Protein AF-A0A8K0GAP3-F1 (afdb_monomer)

Secondary structure (DSSP, 8-state):
--------EE--TTS--BTTEE-PPPSSS--HHHHHHHHHHHHHHH---SS-TTSS-EEETTEEE--STTTTS-TTSTTS-TTT-SS--SS-HHHHHHHHHHHHHHHHHTSTTT--TTTTTTT--

Radius of gyration: 22.03 Å; Cα contacts (8 Å, |Δi|>4): 74; chains: 1; bounding box: 34×55×56 Å

Foldseek 3Di:
DDDDDDDAAEDEPVDDDDPRYDYQDDPPPDDPVSVVVNVVSVVVVVVPPPDDPPAQWDDDPNDIDHHCVVVPDPQQDPPDDPVSHPDDDDPDPPVVVVVVVVVVVVCQCVDPNNDDPCNCVVVVD

Sequence (125 aa):
MHEKKPHYFVGDEAFPLQMHLLRPFGSKSLSDAERICNYRLSRARRYRRYCTSPFADSEVNGQLVLGEWPNDIPADTALRPVAELRRRIGTRNSPQRAIAYRNHPKMYVNGEIGSVPWQYNAINK

Organism: Ignelater luminosus (NCBI:txid2038154)

pLDDT: mean 73.02, std 10.37, range [43.03, 91.75]

Mean predicted aligned error: 17.06 Å

Solvent-accessible surface area (backbone atoms only — not comparable to full-atom values): 8125 Å² total; per-residue (Å²): 134,87,81,87,71,92,82,72,45,76,51,55,88,91,52,78,79,45,100,63,30,46,46,72,69,68,94,68,90,65,51,71,69,50,50,52,48,36,50,50,51,54,52,52,63,71,58,51,74,87,60,48,84,55,37,58,67,46,73,59,94,91,41,81,43,82,30,52,54,69,77,80,50,65,71,73,41,93,87,51,60,81,88,71,40,81,54,80,87,67,99,54,71,63,63,56,50,51,50,48,63,55,46,57,58,46,55,43,49,74,24,85,87,49,46,56,95,65,71,55,62,79,73,78,110

Structure (mmCIF, N/CA/C/O backbone):
data_AF-A0A8K0GAP3-F1
#
_entry.id   AF-A0A8K0GAP3-F1
#
loop_
_atom_site.group_PDB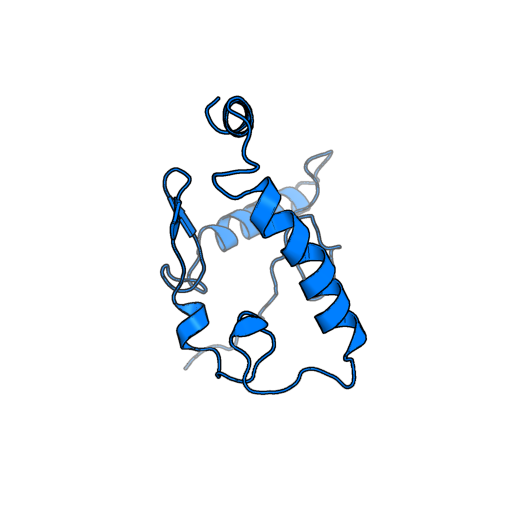
_atom_site.id
_atom_site.type_symbol
_atom_site.label_atom_id
_atom_site.label_alt_id
_atom_site.label_comp_id
_atom_site.label_asym_id
_atom_site.label_entity_id
_atom_site.label_seq_id
_atom_site.pdbx_PDB_ins_code
_atom_site.Cartn_x
_atom_site.Cartn_y
_atom_site.Cartn_z
_atom_site.occupancy
_atom_site.B_iso_or_equiv
_atom_site.auth_seq_id
_atom_site.auth_comp_id
_atom_site.auth_asym_id
_atom_site.auth_atom_id
_atom_site.pdbx_PDB_model_num
ATOM 1 N N . MET A 1 1 ? 0.875 -34.017 -13.846 1.00 43.03 1 MET A N 1
ATOM 2 C CA . MET A 1 1 ? 2.249 -33.568 -13.531 1.00 43.03 1 MET A CA 1
ATOM 3 C C . MET A 1 1 ? 2.221 -32.049 -13.427 1.00 43.03 1 MET A C 1
ATOM 5 O O . MET A 1 1 ? 1.812 -31.420 -14.391 1.00 43.03 1 MET A O 1
ATOM 9 N N . HIS A 1 2 ? 2.540 -31.459 -12.272 1.00 59.31 2 HIS A N 1
ATOM 10 C CA . HIS A 1 2 ? 2.578 -29.997 -12.135 1.00 59.31 2 HIS A CA 1
ATOM 11 C C . HIS A 1 2 ? 3.945 -29.482 -12.595 1.00 59.31 2 HIS A C 1
ATOM 13 O O . HIS A 1 2 ? 4.963 -29.764 -11.968 1.00 59.31 2 HIS A O 1
ATOM 19 N N . GLU A 1 3 ? 3.963 -28.763 -13.715 1.00 76.00 3 GLU A N 1
ATOM 20 C CA . GLU A 1 3 ? 5.150 -28.091 -14.241 1.00 76.00 3 GLU A CA 1
ATOM 21 C C . GLU A 1 3 ? 5.576 -26.963 -13.287 1.00 76.00 3 GLU A C 1
ATOM 23 O O . GLU A 1 3 ? 4.790 -26.069 -12.962 1.00 76.00 3 GLU A O 1
ATOM 28 N N . LYS A 1 4 ? 6.825 -27.006 -12.814 1.00 65.19 4 LYS A N 1
ATOM 29 C CA . LYS A 1 4 ? 7.366 -26.036 -11.857 1.00 65.19 4 LYS A CA 1
ATOM 30 C C . LYS A 1 4 ? 7.798 -24.774 -12.611 1.00 65.19 4 LYS A C 1
ATOM 32 O O . LYS A 1 4 ? 8.868 -24.742 -13.208 1.00 65.19 4 LYS A O 1
ATOM 37 N N . LYS A 1 5 ? 6.953 -23.742 -12.610 1.00 72.50 5 LYS A N 1
ATOM 38 C CA . LYS A 1 5 ? 7.252 -22.454 -13.263 1.00 72.50 5 LYS A CA 1
ATOM 39 C C . LYS A 1 5 ? 8.067 -21.540 -12.338 1.00 72.50 5 LYS A C 1
ATOM 41 O O . LYS A 1 5 ? 7.941 -21.658 -11.119 1.00 72.50 5 LYS A O 1
ATOM 46 N N . PRO A 1 6 ? 8.919 -20.648 -12.869 1.00 75.19 6 PRO A N 1
ATOM 47 C CA . PRO A 1 6 ? 9.613 -19.658 -12.053 1.00 75.19 6 PRO A CA 1
ATOM 48 C C . PRO A 1 6 ? 8.608 -18.665 -11.450 1.00 75.19 6 PRO A C 1
ATOM 50 O O . PRO A 1 6 ? 7.671 -18.230 -12.121 1.00 75.19 6 PRO A O 1
ATOM 53 N N . HIS A 1 7 ? 8.799 -18.335 -10.173 1.00 70.25 7 HIS A N 1
ATOM 54 C CA . HIS A 1 7 ? 7.939 -17.428 -9.412 1.00 70.25 7 HIS A CA 1
ATOM 55 C C . HIS A 1 7 ? 8.703 -16.136 -9.118 1.00 70.25 7 HIS A C 1
ATOM 57 O O . HIS A 1 7 ? 9.892 -16.179 -8.809 1.00 70.25 7 HIS A O 1
ATOM 63 N N . TYR A 1 8 ? 8.010 -15.002 -9.193 1.00 73.00 8 TYR A N 1
ATOM 64 C CA . TYR A 1 8 ? 8.575 -13.678 -8.938 1.00 73.00 8 TYR A CA 1
ATOM 65 C C . TYR A 1 8 ? 7.620 -12.881 -8.057 1.00 73.00 8 TYR A C 1
ATOM 67 O O . TYR A 1 8 ? 6.400 -12.978 -8.224 1.00 73.00 8 TYR A O 1
ATOM 75 N N . PHE A 1 9 ? 8.163 -12.069 -7.150 1.00 76.44 9 PHE A N 1
ATOM 76 C CA . PHE A 1 9 ? 7.358 -11.111 -6.402 1.00 76.44 9 PHE A CA 1
ATOM 77 C C . PHE A 1 9 ? 7.090 -9.882 -7.268 1.00 76.44 9 PHE A C 1
ATOM 79 O O . PHE A 1 9 ? 7.959 -9.431 -8.015 1.00 76.44 9 PHE A O 1
ATOM 86 N N . VAL A 1 10 ? 5.877 -9.341 -7.171 1.00 76.56 10 VAL A N 1
ATOM 87 C CA . VAL A 1 10 ? 5.491 -8.109 -7.863 1.00 76.56 10 VAL A CA 1
ATOM 88 C C . VAL A 1 10 ? 5.262 -7.026 -6.819 1.00 76.56 10 VAL A C 1
ATOM 90 O O . VAL A 1 10 ? 4.307 -7.108 -6.050 1.00 76.56 10 VAL A O 1
ATOM 93 N N . GLY A 1 11 ? 6.137 -6.026 -6.802 1.00 75.44 11 GLY A N 1
ATOM 94 C CA . GLY A 1 11 ? 6.047 -4.850 -5.939 1.00 75.44 11 GLY A CA 1
ATOM 95 C C . GLY A 1 11 ? 5.340 -3.684 -6.625 1.00 75.44 11 GLY A C 1
ATOM 96 O O . GLY A 1 11 ? 5.053 -3.718 -7.830 1.00 75.44 11 GLY A O 1
ATOM 97 N N . AS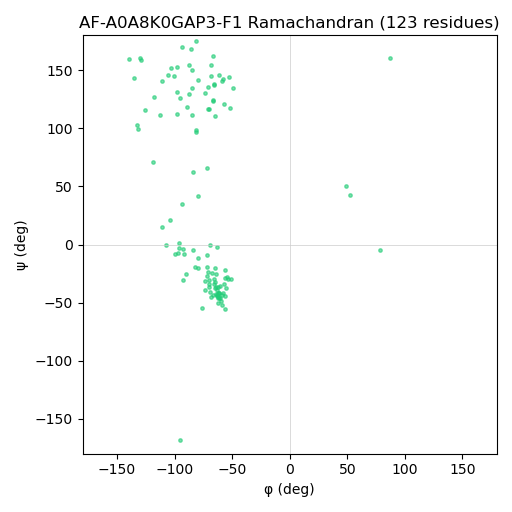P A 1 12 ? 5.034 -2.648 -5.852 1.00 76.31 12 ASP A N 1
ATOM 98 C CA . ASP A 1 12 ? 4.592 -1.346 -6.348 1.00 76.31 12 ASP A CA 1
ATOM 99 C C . ASP A 1 12 ? 5.763 -0.358 -6.470 1.00 76.31 12 ASP A C 1
ATOM 101 O O . ASP A 1 12 ? 6.934 -0.742 -6.443 1.00 76.31 12 ASP A O 1
ATOM 105 N N . GLU A 1 13 ? 5.446 0.920 -6.679 1.00 68.88 13 GLU A N 1
ATOM 106 C CA . GLU A 1 13 ? 6.466 1.945 -6.871 1.00 68.88 13 GLU A CA 1
ATOM 107 C C . GLU A 1 13 ? 7.242 2.309 -5.600 1.00 68.88 13 GLU A C 1
ATOM 109 O O . GLU A 1 13 ? 8.260 3.000 -5.711 1.00 68.88 13 GLU A O 1
ATOM 114 N N . ALA A 1 14 ? 6.819 1.825 -4.426 1.00 72.56 14 ALA A N 1
ATOM 115 C CA . ALA A 1 14 ? 7.517 2.064 -3.167 1.00 72.56 14 ALA A CA 1
ATOM 116 C C . ALA A 1 14 ? 8.834 1.276 -3.068 1.00 72.56 14 ALA A C 1
ATOM 118 O O . ALA A 1 14 ? 9.711 1.640 -2.286 1.00 72.56 14 ALA A O 1
ATOM 119 N N . PHE A 1 15 ? 9.000 0.223 -3.875 1.00 73.19 15 PHE A N 1
ATOM 120 C CA . PHE A 1 15 ? 10.197 -0.615 -3.876 1.00 73.19 15 PHE A CA 1
ATOM 121 C C . PHE A 1 15 ? 11.077 -0.348 -5.107 1.00 73.19 15 PHE A C 1
ATOM 123 O O . PHE A 1 15 ? 10.562 -0.063 -6.192 1.00 73.19 15 PHE A O 1
ATOM 130 N N . PRO A 1 16 ? 12.413 -0.440 -4.996 1.00 73.19 16 PRO A N 1
ATOM 131 C CA . PRO A 1 16 ? 13.287 -0.438 -6.165 1.00 73.19 16 PRO A CA 1
ATOM 132 C C . PRO A 1 16 ? 13.104 -1.728 -6.981 1.00 73.19 16 PRO A C 1
ATOM 134 O O . PRO A 1 16 ? 12.718 -2.767 -6.446 1.00 73.19 16 PRO A O 1
ATOM 137 N N . LEU A 1 17 ? 13.403 -1.682 -8.283 1.00 67.88 17 LEU A N 1
ATOM 138 C CA . LEU A 1 17 ? 13.435 -2.885 -9.119 1.00 67.88 17 LEU A CA 1
ATOM 139 C C . LEU A 1 17 ? 14.602 -3.780 -8.664 1.00 67.88 17 LEU A C 1
ATOM 141 O O . LEU A 1 17 ? 15.745 -3.325 -8.628 1.00 67.88 17 LEU A O 1
ATOM 145 N N . GLN A 1 18 ? 14.330 -5.040 -8.317 1.00 74.00 18 GLN A N 1
ATOM 146 C CA . GLN A 1 18 ? 15.355 -6.012 -7.908 1.00 74.00 18 GLN A CA 1
ATOM 147 C C . GLN A 1 18 ? 15.198 -7.317 -8.696 1.00 74.00 18 GLN A C 1
ATOM 149 O O . GLN A 1 18 ? 14.124 -7.604 -9.216 1.00 74.00 18 GLN A O 1
ATOM 154 N N . MET A 1 19 ? 16.243 -8.154 -8.759 1.00 73.00 19 MET A N 1
ATOM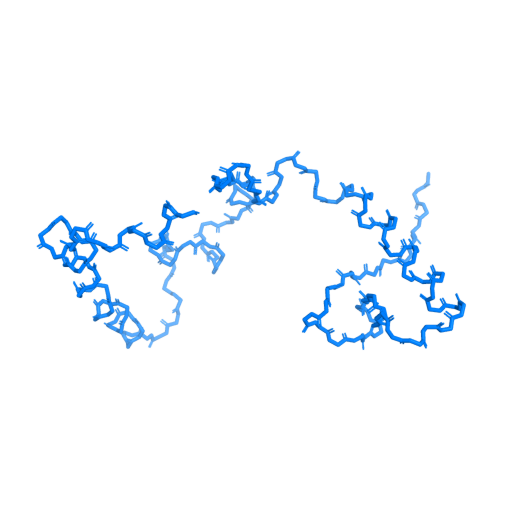 155 C CA . MET A 1 19 ? 16.204 -9.411 -9.535 1.00 73.00 19 MET A CA 1
ATOM 156 C C . MET A 1 19 ? 15.025 -10.336 -9.184 1.00 73.00 19 MET A C 1
ATOM 158 O O . MET A 1 19 ? 14.560 -11.094 -10.029 1.00 73.00 19 MET A O 1
ATOM 162 N N . HIS A 1 20 ? 14.555 -10.288 -7.939 1.00 76.88 20 HIS A N 1
ATOM 163 C CA . HIS A 1 20 ? 13.461 -11.116 -7.427 1.00 76.88 20 HIS A CA 1
ATOM 164 C C . HIS A 1 20 ? 12.158 -10.328 -7.200 1.00 76.88 20 HIS A C 1
ATOM 166 O O . HIS A 1 20 ? 11.160 -10.918 -6.783 1.00 76.88 20 HIS A O 1
ATOM 172 N N . LEU A 1 21 ? 12.161 -9.017 -7.475 1.00 78.31 21 LEU A N 1
ATOM 173 C CA . LEU A 1 21 ? 11.044 -8.105 -7.241 1.00 78.31 21 LEU A CA 1
ATOM 174 C C . LEU A 1 21 ? 10.806 -7.237 -8.479 1.00 78.31 21 LEU A C 1
ATOM 176 O O . LEU A 1 21 ? 11.520 -6.264 -8.739 1.00 78.31 21 LEU A O 1
ATOM 180 N N . LEU A 1 22 ? 9.777 -7.595 -9.241 1.00 81.00 22 LEU A N 1
ATOM 181 C CA . LEU A 1 22 ? 9.364 -6.860 -10.427 1.00 81.00 22 LEU A CA 1
ATOM 182 C C . LEU A 1 22 ? 8.444 -5.706 -10.035 1.00 81.00 22 LEU A C 1
ATOM 184 O O . LEU A 1 22 ? 7.482 -5.896 -9.292 1.00 81.00 22 LEU A O 1
ATOM 188 N N . ARG A 1 23 ? 8.684 -4.525 -10.599 1.00 83.75 23 ARG A N 1
ATOM 189 C CA . ARG A 1 23 ? 7.775 -3.378 -10.511 1.00 83.75 23 ARG A CA 1
ATOM 190 C C . ARG A 1 23 ? 7.507 -2.801 -11.897 1.00 83.75 23 ARG A C 1
ATOM 192 O O . ARG A 1 23 ? 8.320 -3.016 -12.798 1.00 83.75 23 ARG A O 1
ATOM 199 N N . PRO A 1 24 ? 6.408 -2.054 -12.082 1.00 84.62 24 PRO A N 1
ATOM 200 C CA . PRO A 1 24 ? 6.217 -1.277 -13.294 1.00 84.62 24 PRO A CA 1
ATOM 201 C C . PRO A 1 24 ? 7.356 -0.267 -13.486 1.00 84.62 24 PRO A C 1
ATOM 203 O O . PRO A 1 24 ? 7.821 0.357 -12.524 1.00 84.62 24 PRO A O 1
ATOM 206 N N . PHE A 1 25 ? 7.776 -0.100 -14.736 1.00 85.44 25 PHE A N 1
ATOM 207 C CA . PHE A 1 25 ? 8.616 1.010 -15.169 1.00 85.44 25 PHE A CA 1
ATOM 208 C C . PHE A 1 25 ? 7.823 2.318 -15.102 1.00 85.44 25 PHE A C 1
ATOM 210 O O . PHE A 1 25 ? 6.619 2.327 -15.380 1.00 85.44 25 PHE A O 1
ATOM 217 N N . GLY A 1 26 ? 8.501 3.412 -14.749 1.00 80.94 26 GLY A N 1
ATOM 218 C CA . GLY A 1 26 ? 7.884 4.731 -14.618 1.00 80.94 26 GLY A CA 1
ATOM 219 C C . GLY A 1 26 ? 7.291 5.229 -15.938 1.00 80.94 26 GLY A C 1
ATOM 220 O O . GLY A 1 26 ? 7.819 4.979 -17.011 1.00 80.94 26 GLY A O 1
ATOM 221 N N . SER A 1 27 ? 6.185 5.961 -15.873 1.00 74.00 27 SER A N 1
ATOM 222 C CA . SER A 1 27 ? 5.346 6.317 -17.029 1.00 74.00 27 SER A CA 1
ATOM 223 C C . SER A 1 27 ? 5.952 7.308 -18.040 1.00 74.00 27 SER A C 1
ATOM 225 O O . SER A 1 27 ? 5.304 7.623 -19.039 1.00 74.00 27 SER A O 1
ATOM 227 N N . LYS A 1 28 ? 7.178 7.800 -17.826 1.00 80.75 28 LYS A N 1
ATOM 228 C CA . LYS A 1 28 ? 7.845 8.771 -18.708 1.00 80.75 28 LYS A CA 1
ATOM 229 C C . LYS A 1 28 ? 8.801 8.051 -19.661 1.00 80.75 28 LYS A C 1
ATOM 231 O O . LYS A 1 28 ? 9.606 7.248 -19.213 1.00 80.75 28 LYS A O 1
ATOM 236 N N . SER A 1 29 ? 8.709 8.371 -20.957 1.00 84.62 29 SER A N 1
ATOM 237 C CA . SER A 1 29 ? 9.632 7.911 -22.015 1.00 84.62 29 SER A CA 1
ATOM 238 C C . SER A 1 29 ? 9.907 6.398 -22.026 1.00 84.62 29 SER A C 1
ATOM 240 O O . SER A 1 29 ? 11.057 5.978 -22.062 1.00 84.62 29 SER A O 1
ATOM 242 N N . LEU A 1 30 ? 8.846 5.586 -21.995 1.00 85.75 30 LEU A N 1
ATOM 243 C CA . LEU A 1 30 ? 8.957 4.127 -22.035 1.00 85.75 30 LEU A CA 1
ATOM 244 C C . LEU A 1 30 ? 9.325 3.624 -23.436 1.00 85.75 30 LEU A C 1
ATOM 246 O O . LEU A 1 30 ? 8.637 3.935 -24.413 1.00 85.75 30 LEU A O 1
ATOM 250 N N . SER A 1 31 ? 10.335 2.766 -23.510 1.00 91.44 31 SER A N 1
ATOM 251 C CA . SER A 1 31 ? 10.600 1.916 -24.670 1.00 91.44 31 SER A CA 1
ATOM 252 C C . SER A 1 31 ? 9.488 0.876 -24.871 1.00 91.44 31 SER A C 1
ATOM 254 O O . SER A 1 31 ? 8.722 0.553 -23.955 1.00 91.44 31 SER A O 1
ATOM 256 N N . ASP A 1 32 ? 9.411 0.292 -26.068 1.00 91.75 32 ASP A N 1
ATOM 257 C CA . ASP A 1 32 ? 8.402 -0.730 -26.375 1.00 91.75 32 ASP A CA 1
ATOM 258 C C . ASP A 1 32 ? 8.522 -1.967 -25.473 1.00 91.75 32 ASP A C 1
ATOM 260 O O . ASP A 1 32 ? 7.512 -2.522 -25.034 1.00 91.75 32 ASP A O 1
ATOM 264 N N . ALA A 1 33 ? 9.745 -2.362 -25.113 1.00 88.81 33 ALA A N 1
ATOM 265 C CA . ALA A 1 33 ? 9.985 -3.473 -24.196 1.00 88.81 33 ALA A CA 1
ATOM 266 C C . ALA A 1 33 ? 9.427 -3.190 -22.790 1.00 88.81 33 ALA A C 1
ATOM 268 O O . ALA A 1 33 ? 8.782 -4.054 -22.186 1.00 88.81 33 ALA A O 1
ATOM 269 N N . GLU A 1 34 ? 9.610 -1.971 -22.281 1.00 88.19 34 GLU A N 1
ATOM 270 C CA . GLU A 1 34 ? 9.092 -1.567 -20.971 1.00 88.19 34 GLU A CA 1
ATOM 271 C C . GLU A 1 34 ? 7.564 -1.444 -20.985 1.00 88.19 34 GLU A C 1
ATOM 273 O O . GLU A 1 34 ? 6.902 -1.868 -20.035 1.00 88.19 34 GLU A O 1
ATOM 278 N N . ARG A 1 35 ? 6.977 -0.962 -22.090 1.00 88.75 35 ARG A N 1
ATOM 279 C CA . ARG A 1 35 ? 5.517 -0.955 -22.295 1.00 88.75 35 ARG A CA 1
ATOM 280 C C . ARG A 1 35 ? 4.939 -2.367 -22.270 1.00 88.75 35 ARG A C 1
ATOM 282 O O . ARG A 1 35 ? 3.942 -2.608 -21.584 1.00 88.75 35 ARG A O 1
ATOM 289 N N . ILE A 1 36 ? 5.574 -3.310 -22.967 1.00 89.69 36 ILE A N 1
ATOM 290 C CA . ILE A 1 36 ? 5.173 -4.725 -22.975 1.00 89.69 36 ILE A CA 1
ATOM 291 C C . ILE A 1 36 ? 5.297 -5.326 -21.569 1.00 89.69 36 ILE A C 1
ATOM 293 O O . ILE A 1 36 ? 4.394 -6.046 -21.128 1.00 89.69 36 ILE A O 1
ATOM 297 N N . CYS A 1 37 ? 6.372 -5.014 -20.841 1.00 85.69 37 CYS A N 1
ATOM 298 C CA . CYS A 1 37 ? 6.556 -5.468 -19.463 1.00 85.69 37 CYS A CA 1
ATOM 299 C C . CYS A 1 37 ? 5.457 -4.926 -18.534 1.00 85.69 37 CYS A C 1
ATOM 301 O O . CYS A 1 37 ? 4.771 -5.707 -17.868 1.00 85.69 37 CYS A O 1
ATOM 303 N N . ASN A 1 38 ? 5.206 -3.614 -18.564 1.00 88.75 38 ASN A N 1
ATOM 304 C CA . ASN A 1 38 ? 4.146 -2.968 -17.790 1.00 88.75 38 ASN A CA 1
ATOM 305 C C . ASN A 1 38 ? 2.766 -3.554 -18.111 1.00 88.75 38 ASN A C 1
ATOM 307 O O . ASN A 1 38 ? 1.985 -3.831 -17.200 1.00 88.75 38 ASN A O 1
ATOM 311 N N . TYR A 1 39 ? 2.473 -3.816 -19.387 1.00 88.50 39 TYR A N 1
ATOM 312 C CA . TYR A 1 39 ? 1.226 -4.456 -19.803 1.00 88.50 39 TYR A CA 1
ATOM 313 C C . TYR A 1 39 ? 1.069 -5.866 -19.209 1.00 88.50 39 TYR A C 1
ATOM 315 O O . TYR A 1 39 ? 0.009 -6.198 -18.665 1.00 88.50 39 TYR A O 1
ATOM 323 N N . ARG A 1 40 ? 2.127 -6.688 -19.258 1.00 85.62 40 ARG A N 1
ATOM 324 C CA . ARG A 1 40 ? 2.142 -8.040 -18.669 1.00 85.62 40 ARG A CA 1
ATOM 325 C C . ARG A 1 40 ? 1.940 -7.997 -17.155 1.00 85.62 40 ARG A C 1
ATOM 327 O O . ARG A 1 40 ? 1.088 -8.723 -16.645 1.00 85.62 40 ARG A O 1
ATOM 334 N N . LEU A 1 41 ? 2.647 -7.106 -16.459 1.00 83.31 41 LEU A N 1
ATOM 335 C CA . LEU A 1 41 ? 2.488 -6.867 -15.019 1.00 83.31 41 LEU A CA 1
ATOM 336 C C . LEU A 1 41 ? 1.058 -6.436 -14.668 1.00 83.31 41 LEU A C 1
ATOM 338 O O . LEU A 1 41 ? 0.460 -6.960 -13.730 1.00 83.31 41 LEU A O 1
ATOM 342 N N . SER A 1 42 ? 0.469 -5.540 -15.459 1.00 83.62 42 SER A N 1
ATOM 343 C CA . SER A 1 42 ? -0.908 -5.075 -15.265 1.00 83.62 42 SER A CA 1
ATOM 344 C C . SER A 1 42 ? -1.938 -6.201 -15.453 1.00 83.62 42 SER A C 1
ATOM 346 O O . SER A 1 42 ? -2.926 -6.292 -14.720 1.00 83.62 42 SER A O 1
ATOM 348 N N . ARG A 1 43 ? -1.710 -7.119 -16.405 1.00 80.75 43 ARG A N 1
ATOM 349 C CA . ARG A 1 43 ? -2.537 -8.332 -16.554 1.00 80.75 43 ARG A CA 1
ATOM 350 C C . ARG A 1 43 ? -2.340 -9.318 -15.406 1.00 80.75 43 ARG A C 1
ATOM 352 O O . ARG A 1 43 ? -3.329 -9.868 -14.932 1.00 80.75 43 ARG A O 1
ATOM 359 N N . ALA A 1 44 ? -1.106 -9.511 -14.944 1.00 74.50 44 ALA A N 1
ATOM 360 C CA . ALA A 1 44 ? -0.808 -10.380 -13.808 1.00 74.50 44 ALA A CA 1
ATOM 361 C C . ALA A 1 44 ? -1.490 -9.885 -12.521 1.00 74.50 44 ALA A C 1
ATOM 363 O O . ALA A 1 44 ? -2.095 -10.684 -11.815 1.00 74.50 44 ALA A O 1
ATOM 364 N N . ARG A 1 45 ? -1.491 -8.568 -12.265 1.00 71.81 45 ARG A N 1
ATOM 365 C CA . ARG A 1 45 ? -2.204 -7.957 -11.124 1.00 71.81 45 ARG A CA 1
ATOM 366 C C . ARG A 1 45 ? -3.722 -8.149 -11.188 1.00 71.81 45 ARG A C 1
ATOM 368 O O . ARG A 1 45 ? -4.343 -8.411 -10.164 1.00 71.81 45 ARG A O 1
ATOM 375 N N . ARG A 1 46 ? -4.320 -8.056 -12.383 1.00 69.12 46 ARG A N 1
ATOM 376 C CA . ARG A 1 46 ? -5.755 -8.340 -12.589 1.00 69.12 46 ARG A CA 1
ATOM 377 C C . ARG A 1 46 ? -6.095 -9.807 -12.351 1.00 69.12 46 ARG A C 1
ATOM 379 O O . ARG A 1 46 ? -7.193 -10.124 -11.911 1.00 69.12 46 ARG A O 1
ATOM 386 N N . TYR A 1 47 ? -5.144 -10.699 -12.600 1.00 63.72 47 TYR A N 1
ATOM 387 C CA . TYR A 1 47 ? -5.271 -12.112 -12.290 1.00 63.72 47 TYR A CA 1
ATOM 388 C C . TYR A 1 47 ? -4.890 -12.390 -10.833 1.00 63.72 47 TYR A C 1
ATOM 390 O O . TYR A 1 47 ? -3.932 -13.103 -10.530 1.00 63.72 47 TYR A O 1
ATOM 398 N N . ARG A 1 48 ? -5.655 -11.805 -9.908 1.00 55.50 48 ARG A N 1
ATOM 399 C CA . ARG A 1 48 ? -5.513 -11.983 -8.459 1.00 55.50 48 ARG A CA 1
ATOM 400 C C . ARG A 1 48 ? -5.983 -13.387 -8.045 1.00 55.50 48 ARG A C 1
ATOM 402 O O . ARG A 1 48 ? -6.987 -13.535 -7.363 1.00 55.50 48 ARG A O 1
ATOM 409 N N . ARG A 1 49 ? -5.281 -14.436 -8.485 1.00 56.41 49 ARG A N 1
ATOM 410 C CA . ARG A 1 49 ? -5.532 -15.822 -8.046 1.00 56.41 49 ARG A CA 1
ATOM 411 C C . ARG A 1 49 ? -4.916 -16.147 -6.683 1.00 56.41 49 ARG A C 1
ATOM 413 O O . ARG A 1 49 ? -5.353 -17.099 -6.059 1.00 56.41 49 ARG A O 1
ATOM 420 N N . TYR A 1 50 ? -3.921 -15.377 -6.235 1.00 53.66 50 TYR A N 1
ATOM 421 C CA . TYR A 1 50 ? -3.180 -15.658 -4.996 1.00 53.66 50 TYR A CA 1
ATOM 422 C C . TYR A 1 50 ? -3.784 -15.013 -3.742 1.00 53.66 5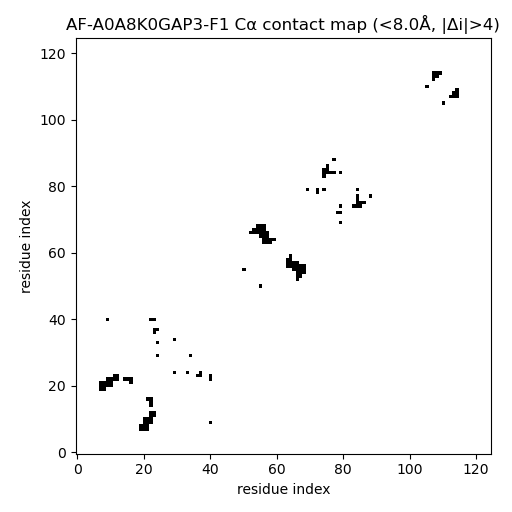0 TYR A C 1
ATOM 424 O O . TYR A 1 50 ? -3.607 -15.536 -2.653 1.00 53.66 50 TYR A O 1
ATOM 432 N N . CYS A 1 51 ? -4.526 -13.914 -3.895 1.00 55.66 51 CYS A N 1
ATOM 433 C CA . CYS A 1 51 ? -5.320 -13.315 -2.823 1.00 55.66 51 CYS A CA 1
ATOM 434 C C . CYS A 1 51 ? -6.780 -13.340 -3.269 1.00 55.66 51 CYS A C 1
ATOM 436 O O . CYS A 1 51 ? -7.342 -12.312 -3.659 1.00 55.66 51 CYS A O 1
ATOM 438 N N . THR A 1 52 ? -7.382 -14.524 -3.310 1.00 59.44 52 THR A N 1
ATOM 439 C CA . THR A 1 52 ? -8.834 -14.618 -3.443 1.00 59.44 52 THR A CA 1
ATOM 440 C C . THR A 1 52 ? -9.438 -13.840 -2.275 1.00 59.44 52 THR A C 1
ATOM 442 O O . THR A 1 52 ? -9.098 -14.088 -1.121 1.00 59.44 52 THR A O 1
ATOM 445 N N . SER A 1 53 ? -10.249 -12.820 -2.571 1.00 59.38 53 SER A N 1
ATOM 446 C CA . SER A 1 53 ? -11.138 -12.218 -1.567 1.00 59.38 53 SER A CA 1
ATOM 447 C C . SER A 1 53 ? -11.915 -13.389 -0.957 1.00 59.38 53 SER A C 1
ATOM 449 O O . SER A 1 53 ? -12.502 -14.138 -1.742 1.00 59.38 53 SER A O 1
ATOM 451 N N . PRO A 1 54 ? -11.777 -13.678 0.349 1.00 70.38 54 PRO A N 1
ATOM 452 C CA . PRO A 1 54 ? -11.653 -12.737 1.472 1.00 70.38 54 PRO A CA 1
ATOM 453 C C . PRO A 1 54 ? -10.285 -12.672 2.191 1.00 70.38 54 PRO A C 1
ATOM 455 O O . PRO A 1 54 ? -10.221 -12.123 3.279 1.00 70.38 54 PRO A O 1
ATOM 458 N N . PHE A 1 55 ? -9.181 -13.199 1.651 1.00 71.81 55 PHE A N 1
ATOM 459 C CA . PHE A 1 55 ? -7.942 -13.335 2.442 1.00 71.81 55 PHE A CA 1
ATOM 460 C C . PHE A 1 55 ? -7.371 -12.008 2.984 1.00 71.81 55 PHE A C 1
ATOM 462 O O . PHE A 1 55 ? -7.058 -11.908 4.162 1.00 71.81 55 PHE A O 1
ATOM 469 N N . ALA A 1 56 ? -7.238 -10.978 2.146 1.00 75.06 56 ALA A N 1
ATOM 470 C CA . ALA A 1 56 ? -6.675 -9.685 2.551 1.00 75.06 56 ALA A CA 1
ATOM 471 C C . ALA A 1 56 ? -7.770 -8.662 2.873 1.00 75.06 56 ALA A C 1
ATOM 473 O O . ALA A 1 56 ? -8.839 -8.710 2.259 1.00 75.06 56 ALA A O 1
ATOM 474 N N . ASP A 1 57 ? -7.453 -7.708 3.754 1.00 79.94 57 ASP A N 1
ATOM 475 C CA . ASP A 1 57 ? -8.312 -6.557 4.038 1.00 79.94 57 ASP A CA 1
ATOM 476 C C . ASP A 1 57 ? -8.685 -5.826 2.740 1.00 79.94 57 ASP A C 1
ATOM 478 O O . ASP A 1 57 ? -7.905 -5.740 1.781 1.00 79.94 57 ASP A O 1
ATOM 482 N N . SER A 1 58 ? -9.906 -5.314 2.700 1.00 79.31 58 SER A N 1
ATOM 483 C CA . SER A 1 58 ? -10.450 -4.576 1.566 1.00 79.31 58 SER A CA 1
ATOM 484 C C . SER A 1 58 ? -11.269 -3.394 2.056 1.00 79.31 58 SER A C 1
ATOM 486 O O . SER A 1 58 ? -11.693 -3.360 3.202 1.00 79.31 58 SER A O 1
ATOM 488 N N . GLU A 1 59 ? -11.478 -2.402 1.202 1.00 81.88 59 GLU A N 1
ATOM 489 C CA . GLU A 1 59 ? -12.286 -1.232 1.530 1.00 81.88 59 GLU A CA 1
ATOM 490 C C . GLU A 1 59 ? -13.480 -1.180 0.581 1.00 81.88 59 GLU A C 1
ATOM 492 O O . GLU A 1 59 ? -13.314 -1.247 -0.640 1.00 81.88 59 GLU A O 1
ATOM 497 N N . VAL A 1 60 ? -14.685 -1.086 1.142 1.00 84.12 60 VAL A N 1
ATOM 498 C CA . VAL A 1 60 ? -15.933 -0.972 0.382 1.00 84.12 60 VAL A CA 1
ATOM 499 C C . VAL A 1 60 ? -16.668 0.261 0.888 1.00 84.12 60 VAL A C 1
ATOM 501 O O . VAL A 1 60 ? -17.059 0.318 2.049 1.00 84.12 60 VAL A O 1
ATOM 504 N N . ASN A 1 61 ? -16.848 1.259 0.018 1.00 85.12 61 ASN A N 1
ATOM 505 C CA . ASN A 1 61 ? -17.531 2.520 0.338 1.00 85.12 61 ASN A CA 1
ATOM 506 C C . ASN A 1 61 ? -16.971 3.229 1.590 1.00 85.12 61 ASN A C 1
ATOM 508 O O . ASN A 1 61 ? -17.734 3.695 2.433 1.00 85.12 61 ASN A O 1
ATOM 512 N N . GLY A 1 62 ? -15.643 3.278 1.742 1.00 79.81 62 GLY A N 1
ATOM 513 C CA . GLY A 1 62 ? -14.999 3.919 2.895 1.00 79.81 62 GLY A CA 1
ATOM 514 C C . GLY A 1 62 ? -14.996 3.082 4.178 1.00 79.81 62 GLY A C 1
ATOM 515 O O . GLY A 1 62 ? -14.397 3.489 5.172 1.00 79.81 62 GLY A O 1
ATOM 516 N N . GLN A 1 63 ? -15.646 1.913 4.186 1.00 79.75 63 GLN A N 1
ATOM 517 C CA . GLN A 1 63 ? -15.594 0.979 5.307 1.00 79.75 63 GLN A CA 1
ATOM 518 C C . GLN A 1 63 ? -14.528 -0.088 5.073 1.00 79.75 63 GLN A C 1
ATOM 520 O O . GLN A 1 63 ? -14.532 -0.791 4.059 1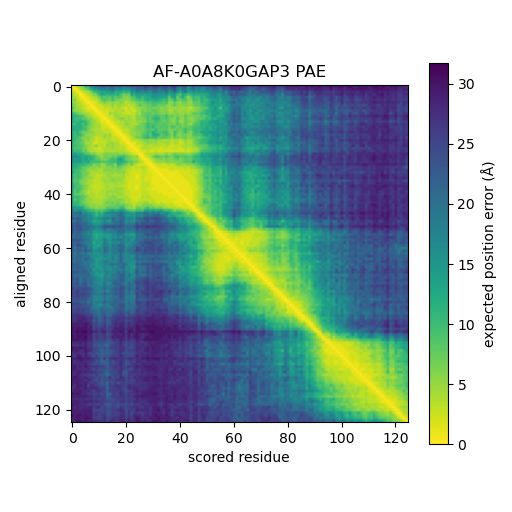.00 79.75 63 GLN A O 1
ATOM 525 N N . LEU A 1 64 ? -13.631 -0.224 6.051 1.00 80.06 64 LEU A N 1
ATOM 526 C CA . LEU A 1 64 ? -12.638 -1.289 6.086 1.00 80.06 64 LEU A CA 1
ATOM 527 C C . LEU A 1 64 ? -13.331 -2.626 6.383 1.00 80.06 64 LEU A C 1
ATOM 529 O O . LEU A 1 64 ? -13.885 -2.831 7.462 1.00 80.06 64 LEU A O 1
ATOM 533 N N . VAL A 1 65 ? -13.263 -3.540 5.425 1.00 84.56 65 VAL A N 1
ATOM 534 C CA . VAL A 1 65 ? -13.668 -4.938 5.540 1.00 84.56 65 VAL A CA 1
ATOM 535 C C . VAL A 1 65 ? -12.414 -5.761 5.821 1.00 84.56 65 VAL A C 1
ATOM 537 O O . VAL A 1 65 ? -11.534 -5.879 4.966 1.00 84.56 65 VAL A O 1
ATOM 540 N N . LEU A 1 66 ? -12.326 -6.321 7.027 1.00 77.25 66 LEU A N 1
ATOM 541 C CA . LEU A 1 66 ? -11.208 -7.177 7.423 1.00 77.25 66 LEU A CA 1
ATOM 542 C C . LEU A 1 66 ? -11.193 -8.468 6.600 1.00 77.25 66 LEU A C 1
ATOM 544 O O . LEU A 1 66 ? -12.239 -9.073 6.356 1.00 77.25 66 LEU A O 1
ATOM 548 N N . GLY A 1 67 ? -10.001 -8.877 6.179 1.00 81.75 67 GLY A N 1
ATOM 549 C CA . GLY A 1 67 ? -9.782 -10.152 5.516 1.00 81.75 67 GLY A CA 1
ATOM 550 C C . GLY A 1 67 ? -9.664 -11.318 6.499 1.00 81.75 67 GLY A C 1
ATOM 551 O O . GLY A 1 67 ? -9.634 -11.136 7.713 1.00 81.75 67 GLY A O 1
ATOM 552 N N . GLU A 1 68 ? -9.562 -12.533 5.967 1.00 82.00 68 GLU A N 1
ATOM 553 C CA . GLU A 1 68 ? -9.389 -13.775 6.733 1.00 82.00 68 GLU A CA 1
ATOM 554 C C . GLU A 1 68 ? -7.951 -14.024 7.200 1.00 82.00 68 GLU A C 1
ATOM 556 O O . GLU A 1 68 ? -7.734 -14.874 8.061 1.00 82.00 68 GLU A O 1
ATOM 561 N N . TRP A 1 69 ? -6.968 -13.270 6.700 1.00 76.19 69 TRP A N 1
ATOM 562 C CA . TRP A 1 69 ? -5.565 -13.418 7.089 1.00 76.19 69 TRP A CA 1
ATOM 563 C C . TRP A 1 69 ? -5.301 -13.414 8.615 1.00 76.19 69 TRP A C 1
ATOM 565 O O . TRP A 1 69 ? -4.375 -14.115 9.025 1.00 76.19 69 TRP A O 1
ATOM 575 N N . PRO A 1 70 ? -6.082 -12.740 9.497 1.00 73.12 70 PRO A N 1
ATOM 576 C CA . PRO A 1 70 ? -5.884 -12.825 10.945 1.00 73.12 70 PRO A CA 1
ATOM 577 C C . PRO A 1 70 ? -6.209 -14.204 11.535 1.00 73.12 70 PRO A C 1
ATOM 579 O O . PRO A 1 70 ? -5.673 -14.553 12.592 1.00 73.12 70 PRO A O 1
ATOM 582 N N . ASN A 1 71 ? -7.060 -14.994 10.873 1.00 75.00 71 ASN A N 1
ATOM 583 C CA . ASN A 1 71 ? -7.456 -16.325 11.341 1.00 75.00 71 ASN A CA 1
ATOM 584 C C . ASN A 1 71 ? -6.301 -17.328 11.237 1.00 75.00 71 ASN A C 1
ATOM 586 O O . ASN A 1 71 ? -6.141 -18.171 12.118 1.00 75.00 71 ASN A O 1
ATOM 590 N N . ASP A 1 72 ? -5.452 -17.177 10.220 1.00 71.44 72 ASP A N 1
ATOM 591 C CA . ASP A 1 72 ? -4.308 -18.064 9.979 1.00 71.44 72 ASP A CA 1
ATOM 592 C C . ASP A 1 72 ? -3.068 -17.682 10.799 1.00 71.44 72 ASP A C 1
ATOM 594 O O . ASP A 1 72 ? -2.048 -18.375 10.774 1.00 71.44 72 ASP A O 1
ATOM 598 N N . ILE A 1 73 ? -3.132 -16.575 11.543 1.00 68.69 73 ILE A N 1
ATOM 599 C CA . ILE A 1 73 ? -2.011 -16.071 12.325 1.00 68.69 73 ILE A CA 1
ATOM 600 C C . ILE A 1 73 ? -2.025 -16.678 13.734 1.00 68.69 73 ILE A C 1
ATOM 602 O O . ILE A 1 73 ? -2.940 -16.387 14.520 1.00 68.69 73 ILE A O 1
ATOM 606 N N . PRO A 1 74 ? -0.973 -17.430 14.126 1.00 70.44 74 PRO A N 1
ATOM 607 C CA . PRO A 1 74 ? -0.831 -17.920 15.490 1.00 70.44 74 PRO A CA 1
ATOM 608 C C . PRO A 1 74 ? -0.827 -16.766 16.501 1.00 70.44 74 PRO A C 1
ATOM 610 O O . PRO A 1 74 ? -0.243 -15.706 16.254 1.00 70.44 74 PRO A O 1
ATOM 613 N N . ALA A 1 75 ? -1.449 -16.993 17.661 1.00 65.94 75 ALA A N 1
ATOM 614 C CA . ALA A 1 75 ? -1.704 -15.973 18.685 1.00 65.94 75 ALA A CA 1
ATOM 615 C C . ALA A 1 75 ? -0.450 -15.233 19.204 1.00 65.94 75 ALA A C 1
ATOM 617 O O . ALA A 1 75 ? -0.558 -14.120 19.707 1.00 65.94 75 ALA A O 1
ATOM 618 N N . ASP A 1 76 ? 0.736 -15.824 19.054 1.00 62.81 76 ASP A N 1
ATOM 619 C CA . ASP A 1 76 ? 1.999 -15.319 19.606 1.00 62.81 76 ASP A CA 1
ATOM 620 C C . ASP A 1 76 ? 2.918 -14.644 18.572 1.00 62.81 76 ASP A C 1
ATOM 622 O O . ASP A 1 76 ? 4.131 -14.548 18.780 1.00 62.81 76 ASP A O 1
ATOM 626 N N . THR A 1 77 ? 2.377 -14.182 17.445 1.00 66.00 77 THR A N 1
ATOM 627 C CA . THR A 1 77 ? 3.173 -13.532 16.392 1.00 66.00 77 THR A CA 1
ATOM 628 C C . THR A 1 77 ? 3.014 -12.014 16.390 1.00 66.00 77 THR A C 1
ATOM 630 O O . THR A 1 77 ? 1.967 -11.468 16.732 1.00 66.00 77 THR A O 1
ATOM 633 N N . ALA A 1 78 ? 4.054 -11.317 15.925 1.00 64.50 78 ALA A N 1
ATOM 634 C CA . ALA A 1 78 ? 4.085 -9.857 15.802 1.00 64.50 78 ALA A CA 1
ATOM 635 C C . ALA A 1 78 ? 3.046 -9.271 14.821 1.00 64.50 78 ALA A C 1
ATOM 637 O O . ALA A 1 78 ? 2.988 -8.057 14.654 1.00 64.50 78 ALA A O 1
ATOM 638 N N . LEU A 1 79 ? 2.263 -10.125 14.159 1.00 64.25 79 LEU A N 1
ATOM 639 C CA . LEU A 1 79 ? 1.223 -9.747 13.208 1.00 64.25 79 LEU A CA 1
ATOM 640 C C . LEU A 1 79 ? -0.155 -9.582 13.864 1.00 64.25 79 LEU A C 1
ATOM 642 O O . LEU A 1 79 ? -1.075 -9.101 13.209 1.00 64.25 79 LEU A O 1
ATOM 646 N N . ARG A 1 80 ? -0.308 -9.941 15.148 1.00 66.50 80 ARG A N 1
ATOM 647 C CA . ARG A 1 80 ? -1.496 -9.587 15.936 1.00 66.50 80 ARG A CA 1
ATOM 648 C C . ARG A 1 80 ? -1.337 -8.216 16.598 1.00 66.50 80 ARG A C 1
ATOM 650 O O . ARG A 1 80 ? -0.205 -7.801 16.869 1.00 66.50 80 ARG A O 1
ATOM 657 N N . PRO A 1 81 ? -2.444 -7.507 16.896 1.00 66.75 81 PRO A N 1
ATOM 658 C CA . PRO A 1 81 ? -2.392 -6.265 17.655 1.00 66.75 81 PRO A CA 1
ATOM 659 C C . PRO A 1 81 ? -1.561 -6.430 18.930 1.00 66.75 81 PRO A C 1
ATOM 661 O O . PRO A 1 81 ? -1.731 -7.387 19.680 1.00 66.75 81 PRO A O 1
ATOM 664 N N . VAL A 1 82 ? -0.677 -5.467 19.205 1.00 62.59 82 VAL A N 1
ATOM 665 C CA . VAL A 1 82 ? 0.249 -5.499 20.357 1.00 62.59 82 VAL A CA 1
ATOM 666 C C . VAL A 1 82 ? -0.477 -5.696 21.695 1.00 62.59 82 VAL A C 1
ATOM 668 O O . VAL A 1 82 ? 0.091 -6.258 22.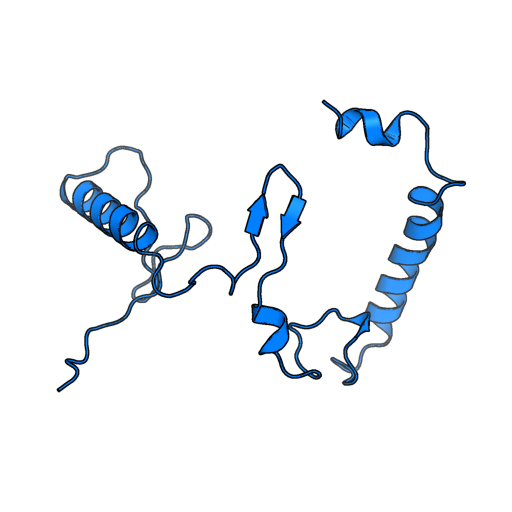625 1.00 62.59 82 VAL A O 1
ATOM 671 N N . ALA A 1 83 ? -1.735 -5.260 21.786 1.00 63.12 83 ALA A N 1
ATOM 672 C CA . ALA A 1 83 ? -2.580 -5.431 22.965 1.00 63.12 83 ALA A CA 1
ATOM 673 C C . ALA A 1 83 ? -3.046 -6.884 23.199 1.00 63.12 83 ALA A C 1
ATOM 675 O O . ALA A 1 83 ? -3.352 -7.239 24.333 1.00 63.12 83 ALA A O 1
ATOM 676 N N . GLU A 1 84 ? -3.093 -7.717 22.157 1.00 63.50 84 GLU A N 1
ATOM 677 C CA . GLU A 1 84 ? -3.615 -9.095 22.199 1.00 63.50 84 GLU A CA 1
ATOM 678 C C . GLU A 1 84 ? -2.513 -10.163 22.297 1.00 63.50 84 GLU A C 1
ATOM 680 O O . GLU A 1 84 ? -2.789 -11.345 22.505 1.00 63.50 84 GLU A O 1
ATOM 685 N N . LEU A 1 85 ? -1.251 -9.758 22.159 1.00 60.31 85 LEU A N 1
ATOM 686 C CA . LEU A 1 85 ? -0.093 -10.644 22.214 1.00 60.31 85 LEU A CA 1
ATOM 687 C C . LEU A 1 85 ? 0.143 -11.171 23.639 1.00 60.31 85 LEU A C 1
ATOM 689 O O . LEU A 1 85 ? 0.483 -10.415 24.550 1.00 60.31 85 LEU A O 1
ATOM 693 N N . ARG A 1 86 ? 0.035 -12.496 23.827 1.00 59.09 86 ARG A N 1
ATOM 694 C CA . ARG A 1 86 ? 0.366 -13.166 25.104 1.00 59.09 86 ARG A CA 1
ATOM 695 C C . ARG A 1 86 ? 1.873 -13.210 25.364 1.00 59.09 86 AR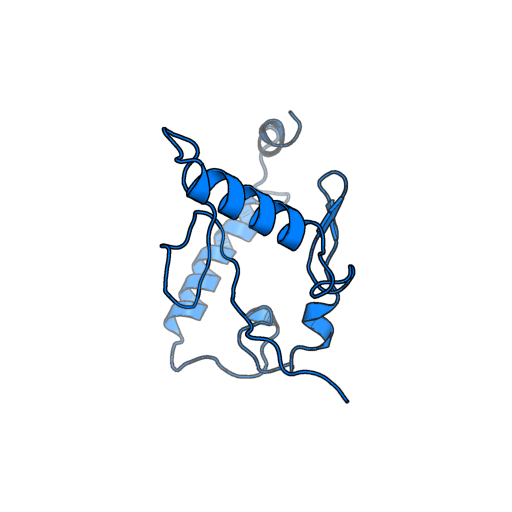G A C 1
ATOM 697 O O . ARG A 1 86 ? 2.306 -13.230 26.518 1.00 59.09 86 ARG A O 1
ATOM 704 N N . ARG A 1 87 ? 2.689 -13.193 24.306 1.00 56.88 87 ARG A N 1
ATOM 705 C CA . ARG A 1 87 ? 4.153 -13.183 24.400 1.00 56.88 87 ARG A CA 1
ATOM 706 C C . ARG A 1 87 ? 4.691 -11.756 24.519 1.00 56.88 87 ARG A C 1
ATOM 708 O O . ARG A 1 87 ? 4.405 -10.897 23.689 1.00 56.88 87 ARG A O 1
ATOM 715 N N . ARG A 1 88 ? 5.555 -11.509 25.511 1.00 55.72 88 ARG A N 1
ATOM 716 C CA . ARG A 1 88 ? 6.311 -10.248 25.612 1.00 55.72 88 ARG A CA 1
ATOM 717 C C . ARG A 1 88 ? 7.267 -10.126 24.421 1.00 55.72 88 ARG A C 1
ATOM 719 O O . ARG A 1 88 ? 8.251 -10.860 24.344 1.00 55.72 88 ARG A O 1
ATOM 726 N N . ILE A 1 89 ? 7.004 -9.189 23.512 1.00 50.50 89 ILE A N 1
ATOM 727 C CA . ILE A 1 89 ? 7.941 -8.846 22.437 1.00 50.50 89 ILE A CA 1
ATOM 728 C C . ILE A 1 89 ? 9.006 -7.895 23.009 1.00 50.50 89 ILE A C 1
ATOM 730 O O . ILE A 1 89 ? 8.801 -6.688 23.119 1.00 50.50 89 ILE A O 1
ATOM 734 N N . GLY A 1 90 ? 10.156 -8.462 23.387 1.00 54.50 90 GLY A N 1
ATOM 735 C CA . GLY A 1 90 ? 11.368 -7.731 23.777 1.00 54.50 90 GLY A CA 1
ATOM 736 C C . GLY A 1 90 ? 11.476 -7.319 25.256 1.00 54.50 90 GLY A C 1
ATOM 737 O O . GLY A 1 90 ? 10.503 -7.235 26.000 1.00 54.50 90 GLY A O 1
ATOM 738 N N . THR A 1 91 ? 12.705 -7.031 25.691 1.00 55.53 91 THR A N 1
ATOM 739 C CA . THR A 1 91 ? 13.105 -6.639 27.060 1.00 55.53 91 THR A CA 1
ATOM 740 C C . THR A 1 91 ? 12.841 -5.160 27.382 1.00 55.53 91 THR A C 1
ATOM 742 O O . THR A 1 91 ? 13.690 -4.478 27.952 1.00 55.53 91 THR A O 1
ATOM 745 N N . ARG A 1 92 ? 11.692 -4.595 26.987 1.00 49.75 92 ARG A N 1
ATOM 746 C CA . ARG A 1 92 ? 11.523 -3.131 27.004 1.00 49.75 92 ARG A CA 1
ATOM 747 C C . ARG A 1 92 ? 10.209 -2.668 27.658 1.00 49.75 92 ARG A C 1
ATOM 749 O O . ARG A 1 92 ? 9.181 -2.556 27.005 1.00 49.75 92 ARG A O 1
ATOM 756 N N . ASN A 1 93 ? 10.294 -2.255 28.927 1.00 54.94 93 ASN A N 1
ATOM 757 C CA . ASN A 1 93 ? 9.275 -1.429 29.606 1.00 54.94 93 ASN A CA 1
ATOM 758 C C . ASN A 1 93 ? 9.125 -0.030 28.959 1.00 54.94 93 ASN A C 1
ATOM 760 O O . ASN A 1 93 ? 8.073 0.594 29.048 1.00 54.94 93 ASN A O 1
ATOM 764 N N . SER A 1 94 ? 10.176 0.472 28.300 1.00 59.25 94 SER A N 1
ATOM 765 C CA . SER A 1 94 ? 10.217 1.790 27.641 1.00 59.25 94 SER A CA 1
ATOM 766 C C . SER A 1 94 ? 9.146 2.007 26.540 1.00 59.25 94 SER A C 1
ATOM 768 O O . SER A 1 94 ? 8.392 2.971 26.653 1.00 59.25 94 SER A O 1
ATOM 770 N N . PRO A 1 95 ? 8.966 1.128 25.529 1.00 62.81 95 PRO A N 1
ATOM 771 C CA . PRO A 1 95 ? 7.923 1.258 24.512 1.00 62.81 95 PRO A CA 1
ATOM 772 C C . PRO A 1 95 ? 6.511 1.109 25.083 1.00 62.81 95 PRO A C 1
ATOM 774 O O . PRO A 1 95 ? 5.619 1.809 24.626 1.00 62.81 95 PRO A O 1
ATOM 777 N N . GLN A 1 96 ? 6.288 0.274 26.105 1.00 62.91 96 GLN A N 1
ATOM 778 C CA . GLN A 1 96 ? 4.975 0.177 26.761 1.00 62.91 96 GLN A CA 1
A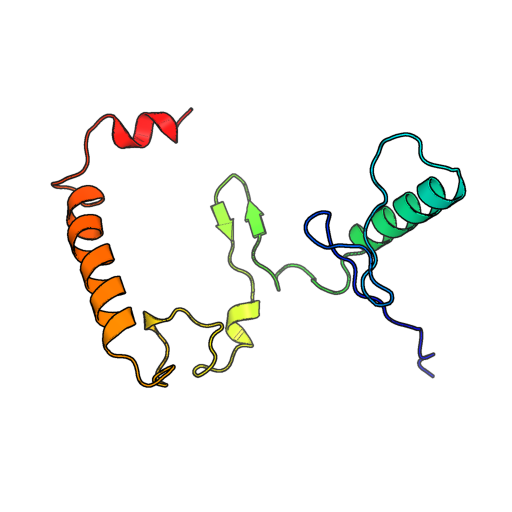TOM 779 C C . GLN A 1 96 ? 4.620 1.473 27.496 1.00 62.91 96 GLN A C 1
ATOM 781 O O . GLN A 1 96 ? 3.506 1.973 27.350 1.00 62.91 96 GLN A O 1
ATOM 786 N N . ARG A 1 97 ? 5.581 2.064 28.221 1.00 68.19 97 ARG A N 1
ATOM 787 C CA . ARG A 1 97 ? 5.410 3.385 28.844 1.00 68.19 97 ARG A CA 1
ATOM 788 C C . ARG A 1 97 ? 5.182 4.460 27.786 1.00 68.19 97 ARG A C 1
ATOM 790 O O . ARG A 1 97 ? 4.258 5.243 27.938 1.00 68.19 97 ARG A O 1
ATOM 797 N N . ALA A 1 98 ? 5.940 4.462 26.690 1.00 71.50 98 ALA A N 1
ATOM 798 C CA . ALA A 1 98 ? 5.747 5.406 25.587 1.00 71.50 98 ALA A CA 1
ATOM 799 C C . ALA A 1 98 ? 4.361 5.272 24.924 1.00 71.50 98 ALA A C 1
ATOM 801 O O . ALA A 1 98 ? 3.705 6.278 24.661 1.00 71.50 98 ALA A O 1
ATOM 802 N N . ILE A 1 99 ? 3.877 4.043 24.709 1.00 73.69 99 ILE A N 1
ATOM 803 C CA . ILE A 1 99 ? 2.523 3.776 24.202 1.00 73.69 99 ILE A CA 1
ATOM 804 C C . ILE A 1 99 ? 1.472 4.270 25.200 1.00 73.69 99 ILE A C 1
ATOM 806 O O . ILE A 1 99 ? 0.511 4.916 24.790 1.00 73.69 99 ILE A O 1
ATOM 810 N N . ALA A 1 100 ? 1.656 4.024 26.499 1.00 76.25 100 ALA A N 1
ATOM 811 C CA . ALA A 1 100 ? 0.754 4.518 27.536 1.00 76.25 100 ALA A CA 1
ATOM 812 C C . ALA A 1 100 ? 0.732 6.057 27.589 1.00 76.25 100 ALA A C 1
ATOM 814 O O . ALA A 1 100 ? -0.349 6.642 27.603 1.00 76.25 100 ALA A O 1
ATOM 815 N N . TYR A 1 101 ? 1.894 6.715 27.514 1.00 80.88 101 TYR A N 1
ATOM 816 C CA . TYR A 1 101 ? 2.001 8.177 27.439 1.00 80.88 101 TYR A CA 1
ATOM 817 C C . TYR A 1 101 ? 1.340 8.754 26.191 1.00 80.88 101 TYR A C 1
ATOM 819 O O . TYR A 1 101 ? 0.728 9.810 26.275 1.00 80.88 101 TYR A O 1
ATOM 827 N N . ARG A 1 102 ? 1.420 8.068 25.044 1.00 80.88 102 ARG A N 1
ATOM 828 C CA . ARG A 1 102 ? 0.694 8.457 23.826 1.00 80.88 102 ARG A CA 1
ATOM 829 C C . ARG A 1 102 ? -0.817 8.272 23.991 1.00 80.88 102 ARG A C 1
ATOM 831 O O . ARG A 1 102 ? -1.598 9.121 23.570 1.00 80.88 102 ARG A O 1
ATOM 838 N N . ASN A 1 103 ? -1.236 7.141 24.551 1.00 81.00 103 ASN A N 1
ATOM 839 C CA . ASN A 1 103 ? -2.646 6.767 24.628 1.00 81.00 103 ASN A CA 1
ATOM 840 C C . ASN A 1 103 ? -3.413 7.581 25.673 1.00 81.00 103 ASN A C 1
ATOM 842 O O . ASN A 1 103 ? -4.590 7.857 25.467 1.00 81.00 103 ASN A O 1
ATOM 846 N N . HIS A 1 104 ? -2.756 8.002 26.753 1.00 80.75 104 HIS A N 1
ATOM 847 C CA . HIS A 1 104 ? -3.377 8.777 27.822 1.00 80.75 104 HIS A CA 1
ATOM 848 C C . HIS A 1 104 ? -4.051 10.079 27.330 1.00 80.75 104 HIS A C 1
ATOM 850 O O . HIS A 1 104 ? -5.262 10.213 27.505 1.00 80.75 104 HIS A O 1
ATOM 856 N N . PRO A 1 105 ? -3.362 10.998 26.624 1.00 80.25 105 PRO A N 1
ATOM 857 C CA . PRO A 1 105 ? -4.002 12.177 26.050 1.00 80.25 105 PRO A CA 1
ATOM 858 C C . PRO A 1 105 ? -4.928 11.826 24.879 1.00 80.25 105 PRO A C 1
ATOM 860 O O . PRO A 1 105 ? -5.945 12.490 24.705 1.00 80.25 105 PRO A O 1
ATOM 863 N N . LYS A 1 106 ? -4.641 10.764 24.105 1.00 79.62 106 LYS A N 1
ATOM 864 C CA . LYS A 1 106 ? -5.522 10.312 23.011 1.00 79.62 106 LYS A CA 1
ATOM 865 C C . LYS A 1 106 ? -6.937 10.021 23.518 1.00 79.62 106 LYS A C 1
ATOM 867 O O . LYS A 1 106 ? -7.892 10.409 22.856 1.00 79.62 106 LYS A O 1
ATOM 872 N N . MET A 1 107 ? -7.076 9.341 24.660 1.00 76.38 107 MET A N 1
ATOM 873 C CA . MET A 1 107 ? -8.392 8.999 25.221 1.00 76.38 107 MET A CA 1
ATOM 874 C C . MET A 1 107 ? -9.192 10.237 25.629 1.00 76.38 107 MET A C 1
ATOM 876 O O . MET A 1 107 ? -10.410 10.224 25.513 1.00 76.38 107 MET A O 1
ATOM 880 N N . TYR A 1 108 ? -8.518 11.303 26.065 1.00 80.12 108 TYR A N 1
ATOM 881 C CA . TYR A 1 108 ? -9.173 12.568 26.382 1.00 80.12 108 TYR A CA 1
ATOM 882 C C . TYR A 1 108 ? -9.551 13.337 25.110 1.00 80.12 108 TYR A C 1
ATOM 884 O O . TYR A 1 108 ? -10.720 13.638 24.901 1.00 80.12 108 TYR A O 1
ATOM 892 N N . VAL A 1 109 ? -8.581 13.587 24.225 1.00 77.94 109 VAL A N 1
ATOM 893 C CA . VAL A 1 109 ? -8.750 14.411 23.012 1.00 77.94 109 VAL A CA 1
ATOM 894 C C . VAL A 1 109 ? -9.727 13.789 22.010 1.00 77.94 109 VAL A C 1
ATOM 896 O O . VAL A 1 109 ? -10.501 14.496 21.376 1.00 77.94 109 VAL A O 1
ATOM 899 N N . ASN A 1 110 ? -9.716 12.462 21.869 1.00 75.12 110 ASN A N 1
ATOM 900 C CA . ASN A 1 110 ? -10.645 11.751 20.985 1.00 75.12 110 ASN A CA 1
ATOM 901 C C . ASN A 1 110 ? -11.875 11.210 21.729 1.00 75.12 110 ASN A C 1
ATOM 903 O O . ASN A 1 110 ? -12.688 10.516 21.122 1.00 75.12 110 ASN A O 1
ATOM 907 N N . GLY A 1 111 ? -11.979 11.458 23.036 1.00 77.81 111 GLY A N 1
ATOM 908 C CA . GLY A 1 111 ? -13.144 11.110 23.840 1.00 77.81 111 GLY A CA 1
ATOM 909 C C . GLY A 1 111 ? -14.215 12.194 23.771 1.00 77.81 111 GLY A C 1
ATOM 910 O O . GLY A 1 111 ? -13.960 13.311 23.331 1.00 77.81 111 GLY A O 1
ATOM 911 N N . GLU A 1 112 ? -15.411 11.874 24.257 1.00 76.69 112 GLU A N 1
ATOM 912 C CA . GLU A 1 112 ? -16.578 12.767 24.220 1.00 76.69 112 GLU A CA 1
ATOM 913 C C . GLU A 1 112 ? -16.304 14.133 24.877 1.00 76.69 112 GLU A C 1
ATOM 915 O O . GLU A 1 112 ? -16.694 15.168 24.349 1.00 76.69 112 GLU A O 1
ATOM 920 N N . ILE A 1 113 ? -15.536 14.143 25.973 1.00 79.44 113 ILE A N 1
ATOM 921 C CA . ILE A 1 113 ? -15.223 15.344 26.764 1.00 79.44 113 ILE A CA 1
ATOM 922 C C . ILE A 1 113 ? -14.217 16.274 26.066 1.00 79.44 113 ILE A C 1
ATOM 924 O O . ILE A 1 113 ? -14.333 17.491 26.180 1.00 79.44 113 ILE A O 1
ATOM 928 N N . GLY A 1 114 ? -13.201 15.724 25.393 1.00 78.00 114 GLY A N 1
ATOM 929 C CA . GLY A 1 114 ? -12.143 16.515 24.751 1.00 78.00 114 GLY A CA 1
ATOM 930 C C . GLY A 1 114 ? -12.365 16.759 23.260 1.00 78.00 114 GLY A C 1
ATOM 931 O O . GLY A 1 114 ? -11.607 17.520 22.657 1.00 78.00 114 GLY A O 1
ATOM 932 N N . SER A 1 115 ? -13.385 16.130 22.671 1.00 79.62 115 SER A N 1
ATOM 933 C CA . SER A 1 115 ? -13.732 16.320 21.266 1.00 79.62 115 SER A CA 1
ATOM 934 C C . SER A 1 115 ? -14.330 17.705 21.022 1.00 79.62 115 SER A C 1
ATOM 936 O O . SER A 1 115 ? -15.184 18.175 21.774 1.00 79.62 115 SER A O 1
ATOM 938 N N . VAL A 1 116 ? -13.888 18.373 19.956 1.00 80.44 116 VAL A N 1
ATOM 939 C CA . VAL A 1 116 ? -14.416 19.690 19.567 1.00 80.44 116 VAL A CA 1
ATOM 940 C C . VAL A 1 116 ? -15.431 19.557 18.426 1.00 80.44 116 VAL A C 1
ATOM 942 O O . VAL A 1 116 ? -15.224 18.737 17.530 1.00 80.44 116 VAL A O 1
ATOM 945 N N . PRO A 1 117 ? -16.502 20.378 18.379 1.00 78.38 117 PRO A N 1
ATOM 946 C CA . PRO A 1 117 ? -17.596 20.206 17.413 1.00 78.38 117 PRO A CA 1
ATOM 947 C C . PRO A 1 117 ? -17.166 20.192 15.940 1.00 78.38 117 PRO A C 1
ATOM 949 O O . PRO A 1 117 ? -17.799 19.557 15.105 1.00 78.38 117 PRO A O 1
ATOM 952 N N . TRP A 1 118 ? -16.074 20.883 15.611 1.00 79.81 118 TRP A N 1
ATOM 953 C CA . TRP A 1 118 ? -15.559 21.005 14.248 1.00 79.81 118 TRP A CA 1
ATOM 954 C C . TRP A 1 118 ? -14.504 19.953 13.876 1.00 79.81 118 TRP A C 1
ATOM 956 O O . TRP A 1 118 ? -14.067 19.914 12.726 1.00 79.81 118 TRP A O 1
ATOM 966 N N . GLN A 1 119 ? -14.100 19.089 14.811 1.00 77.50 119 GLN A N 1
ATOM 967 C CA . GLN A 1 119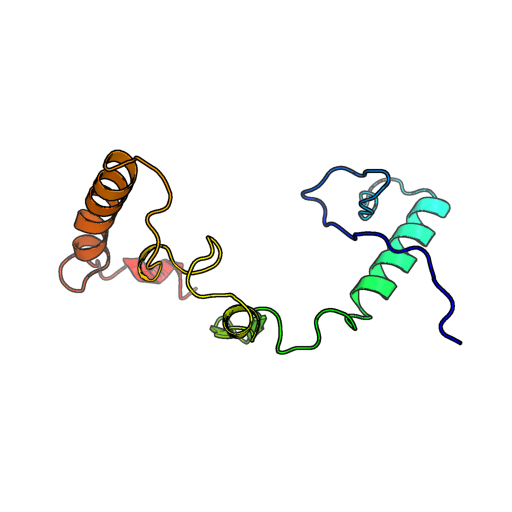 ? -13.040 18.088 14.628 1.00 77.50 119 GLN A CA 1
ATOM 968 C C . GLN A 1 119 ? -13.305 17.141 13.451 1.00 77.50 119 GLN A C 1
ATOM 970 O O . GLN A 1 119 ? -12.378 16.747 12.746 1.00 77.50 119 GLN A O 1
ATOM 975 N N . TYR A 1 120 ? -14.574 16.814 13.204 1.00 74.31 120 TYR A N 1
ATOM 976 C CA . TYR A 1 120 ? -14.993 15.884 12.152 1.00 74.31 120 TYR A CA 1
ATOM 977 C C . TYR A 1 120 ? -15.405 16.576 10.846 1.00 74.31 120 TYR A C 1
ATOM 979 O O . TYR A 1 120 ? -15.651 15.905 9.844 1.00 74.31 120 TYR A O 1
ATOM 987 N N . ASN A 1 121 ? -15.407 17.912 10.801 1.00 78.38 121 ASN A N 1
ATOM 988 C CA . ASN A 1 121 ? -15.772 18.668 9.598 1.00 78.38 121 ASN A CA 1
ATOM 989 C C . ASN A 1 121 ? -14.789 18.445 8.436 1.00 78.38 121 ASN A C 1
ATOM 991 O O . ASN A 1 121 ? -15.131 18.706 7.288 1.00 78.38 121 ASN A O 1
ATOM 995 N N . ALA A 1 122 ? -13.566 17.987 8.722 1.00 66.38 122 ALA A N 1
ATOM 996 C CA . ALA A 1 122 ? -12.571 17.638 7.709 1.00 66.38 122 ALA A CA 1
ATOM 997 C C . ALA A 1 122 ? -12.764 16.230 7.117 1.00 66.38 122 ALA A C 1
ATOM 999 O O . ALA A 1 122 ? -12.231 15.958 6.048 1.00 66.38 122 ALA A O 1
ATOM 1000 N N . ILE A 1 123 ? -13.498 15.350 7.808 1.00 63.69 123 ILE A N 1
ATOM 1001 C CA . ILE A 1 123 ? -13.727 13.956 7.393 1.00 63.69 123 ILE A CA 1
ATOM 1002 C C . ILE A 1 123 ? -15.023 13.838 6.576 1.00 63.69 123 ILE A C 1
ATOM 1004 O O . ILE A 1 123 ? -15.097 13.026 5.666 1.00 63.69 123 ILE A O 1
ATOM 1008 N N . ASN A 1 124 ? -16.016 14.690 6.852 1.00 56.44 124 ASN A N 1
ATOM 1009 C CA . ASN A 1 124 ? -17.323 14.691 6.182 1.00 56.44 124 ASN A CA 1
ATOM 1010 C C . ASN A 1 124 ? -17.408 15.661 4.980 1.00 56.44 124 ASN A C 1
ATOM 1012 O O . ASN A 1 124 ? -18.453 16.280 4.776 1.00 56.44 124 ASN A O 1
ATOM 1016 N N . LYS A 1 125 ? -16.316 15.847 4.226 1.00 49.94 125 LYS A N 1
ATOM 1017 C CA . LYS A 1 125 ? -16.299 16.648 2.987 1.00 49.94 125 LYS A CA 1
ATOM 1018 C C . LYS A 1 125 ? -16.344 15.779 1.742 1.00 49.94 125 LYS A C 1
ATOM 1020 O O . LYS A 1 125 ? -15.692 14.716 1.759 1.00 49.94 125 LYS A O 1
#